Protein AF-A0A3B9JAZ9-F1 (afdb_monomer_lite)

Radius of gyration: 29.82 Å; chains: 1; bounding box: 79×73×92 Å

Structure (mmCIF, N/CA/C/O backbone):
data_AF-A0A3B9JAZ9-F1
#
_entry.id   AF-A0A3B9JAZ9-F1
#
loop_
_atom_site.group_PDB
_atom_site.id
_atom_site.type_symbol
_atom_site.label_atom_id
_atom_site.label_alt_id
_atom_site.label_comp_id
_atom_site.label_asym_id
_atom_site.label_entity_id
_atom_site.label_seq_id
_atom_site.pdbx_PDB_ins_code
_atom_site.Cartn_x
_atom_site.Cartn_y
_atom_site.Cartn_z
_atom_site.occupancy
_atom_site.B_iso_or_equiv
_atom_site.auth_seq_id
_atom_site.auth_comp_id
_atom_site.auth_asym_id
_atom_site.auth_atom_id
_atom_site.pdbx_PDB_model_num
ATOM 1 N N . MET A 1 1 ? 18.967 -17.471 -40.706 1.00 58.91 1 MET A N 1
ATOM 2 C CA . MET A 1 1 ? 18.887 -16.283 -39.831 1.00 58.91 1 MET A CA 1
ATOM 3 C C . MET A 1 1 ? 20.310 -15.885 -39.494 1.00 58.91 1 MET A C 1
ATOM 5 O O . MET A 1 1 ? 21.070 -16.763 -39.107 1.00 58.91 1 MET A O 1
ATOM 9 N N . ASP A 1 2 ? 20.679 -14.626 -39.716 1.00 77.62 2 ASP A N 1
ATOM 10 C CA . ASP A 1 2 ? 22.036 -14.122 -39.477 1.00 77.62 2 ASP A CA 1
ATOM 11 C C . ASP A 1 2 ? 22.370 -14.063 -37.984 1.00 77.62 2 ASP A C 1
ATOM 13 O O . ASP A 1 2 ? 21.572 -13.568 -37.185 1.00 77.62 2 ASP A O 1
ATOM 17 N N . ALA A 1 3 ? 23.575 -14.505 -37.614 1.00 75.00 3 ALA A N 1
ATOM 18 C CA . ALA A 1 3 ? 24.065 -14.467 -36.232 1.00 75.00 3 ALA A CA 1
ATOM 19 C C . ALA A 1 3 ? 24.022 -13.043 -35.641 1.00 75.00 3 ALA A C 1
ATOM 21 O O . ALA A 1 3 ? 23.617 -12.851 -34.498 1.00 75.00 3 ALA A O 1
ATOM 22 N N . GLY A 1 4 ? 24.305 -12.025 -36.463 1.00 76.00 4 GLY A N 1
ATOM 23 C CA . GLY A 1 4 ? 24.242 -10.619 -36.055 1.00 76.00 4 GLY A CA 1
ATOM 24 C C . GLY A 1 4 ? 22.827 -10.059 -35.848 1.00 76.00 4 GLY A C 1
ATOM 25 O O . GLY A 1 4 ? 22.687 -8.939 -35.358 1.00 76.00 4 GLY A O 1
ATOM 26 N N . VAL A 1 5 ? 21.770 -10.783 -36.235 1.00 80.06 5 VAL A N 1
ATOM 27 C CA . VAL A 1 5 ? 20.376 -10.428 -35.901 1.00 80.06 5 VAL A CA 1
ATOM 28 C C . VAL A 1 5 ? 20.004 -10.987 -34.530 1.00 80.06 5 VAL A C 1
ATOM 30 O O . VAL A 1 5 ? 19.322 -10.303 -33.769 1.00 80.06 5 VAL A O 1
ATOM 33 N N . LEU A 1 6 ? 20.491 -12.185 -34.190 1.00 80.38 6 LEU A N 1
ATOM 34 C CA . LEU A 1 6 ? 20.254 -12.815 -32.890 1.00 80.38 6 LEU A CA 1
ATOM 35 C C . LEU A 1 6 ? 20.873 -11.987 -31.753 1.00 80.38 6 LEU A C 1
ATOM 37 O O . LEU A 1 6 ? 20.188 -11.653 -30.790 1.00 80.38 6 LEU A O 1
ATOM 41 N N . GLU A 1 7 ? 22.127 -11.566 -31.927 1.00 84.50 7 GLU A N 1
ATOM 42 C CA . GLU A 1 7 ? 22.876 -10.781 -30.938 1.00 84.50 7 GLU A CA 1
ATOM 43 C C . GLU A 1 7 ? 22.236 -9.403 -30.684 1.00 84.50 7 GLU A C 1
ATOM 45 O O . GLU A 1 7 ? 22.060 -8.984 -29.540 1.00 84.50 7 GLU A O 1
ATOM 50 N N . ARG A 1 8 ? 21.765 -8.729 -31.745 1.00 85.25 8 ARG A N 1
ATOM 51 C CA . ARG A 1 8 ? 21.003 -7.472 -31.623 1.00 85.25 8 ARG A CA 1
ATOM 52 C C . ARG A 1 8 ? 19.675 -7.663 -30.890 1.00 85.25 8 ARG A C 1
ATOM 54 O O . ARG A 1 8 ? 19.239 -6.773 -30.161 1.00 85.25 8 ARG A O 1
ATOM 61 N N . MET A 1 9 ? 19.021 -8.808 -31.076 1.00 80.88 9 MET A N 1
ATOM 62 C CA . MET A 1 9 ? 17.753 -9.114 -30.419 1.00 80.88 9 MET A CA 1
ATOM 63 C C . MET A 1 9 ? 17.945 -9.417 -28.926 1.00 80.88 9 MET A C 1
ATOM 65 O O . MET A 1 9 ? 17.117 -9.007 -28.114 1.00 80.88 9 MET A O 1
ATOM 69 N N . GLU A 1 10 ? 19.036 -10.087 -28.552 1.00 84.00 10 GLU A N 1
ATOM 70 C CA . GLU A 1 10 ? 19.403 -10.334 -27.152 1.00 84.00 10 GLU A CA 1
ATOM 71 C C . GLU A 1 10 ? 19.816 -9.050 -26.429 1.00 84.00 10 GLU A C 1
ATOM 73 O O . GLU A 1 10 ? 19.284 -8.764 -25.356 1.00 84.00 10 GLU A O 1
ATOM 78 N N . GLN A 1 11 ? 20.649 -8.211 -27.049 1.00 84.69 11 GLN A N 1
ATOM 79 C CA . GLN A 1 11 ? 21.007 -6.901 -26.494 1.00 84.69 11 GLN A CA 1
ATOM 80 C C . GLN A 1 11 ? 19.774 -6.005 -26.299 1.00 84.69 11 GLN A C 1
ATOM 82 O O . GLN A 1 11 ? 19.627 -5.366 -25.259 1.00 84.69 11 GLN A O 1
ATOM 87 N N . ALA A 1 12 ? 18.828 -6.013 -27.246 1.00 81.94 12 ALA A N 1
ATOM 88 C CA . ALA A 1 12 ? 17.573 -5.275 -27.106 1.00 81.94 12 ALA A CA 1
ATOM 89 C C . ALA A 1 12 ? 16.680 -5.814 -25.973 1.00 81.94 12 ALA A C 1
ATOM 91 O O . ALA A 1 12 ? 15.977 -5.035 -25.325 1.00 81.94 12 ALA A O 1
ATOM 92 N N . LYS A 1 13 ? 16.686 -7.129 -25.715 1.00 83.62 13 LYS A N 1
ATOM 93 C CA . LYS A 1 13 ? 15.960 -7.722 -24.579 1.00 83.62 13 LYS A CA 1
ATOM 94 C C . LYS A 1 13 ? 16.578 -7.310 -23.246 1.00 83.62 13 LYS A C 1
ATOM 96 O O . LYS A 1 13 ? 15.832 -6.924 -22.351 1.00 83.62 13 LYS A O 1
ATOM 101 N N . LEU A 1 14 ? 17.905 -7.350 -23.136 1.00 82.81 14 LEU A N 1
ATOM 102 C CA . LEU A 1 14 ? 18.624 -6.960 -21.921 1.00 82.81 14 LEU A CA 1
ATOM 103 C C . LEU A 1 14 ? 18.436 -5.472 -21.611 1.00 82.81 14 LEU A C 1
ATOM 105 O O . LEU A 1 14 ? 18.010 -5.137 -20.511 1.00 82.81 14 LEU A O 1
ATOM 109 N N . ALA A 1 15 ? 18.600 -4.593 -22.603 1.00 76.88 15 ALA A N 1
ATOM 110 C CA . ALA A 1 15 ? 18.381 -3.158 -22.423 1.00 76.88 15 ALA A CA 1
ATOM 111 C C . ALA A 1 15 ? 16.931 -2.830 -22.012 1.00 76.88 15 ALA A C 1
ATOM 113 O O . ALA A 1 15 ? 16.694 -1.973 -21.160 1.00 76.88 15 ALA A O 1
ATOM 114 N N . ARG A 1 16 ? 15.934 -3.537 -22.573 1.00 73.25 16 ARG A N 1
ATOM 115 C CA . ARG A 1 16 ? 14.530 -3.397 -22.144 1.00 73.25 16 ARG A CA 1
ATOM 116 C C . ARG A 1 16 ? 14.314 -3.885 -20.715 1.00 73.25 16 ARG A C 1
ATOM 118 O O . ARG A 1 16 ? 13.578 -3.237 -19.979 1.00 73.25 16 ARG A O 1
ATOM 125 N N . ALA A 1 17 ? 14.931 -5.000 -20.328 1.00 73.88 17 ALA A N 1
ATOM 126 C CA . ALA A 1 17 ? 14.836 -5.529 -18.971 1.00 73.88 17 ALA A CA 1
ATOM 127 C C . ALA A 1 17 ? 15.456 -4.567 -17.945 1.00 73.88 17 ALA A C 1
ATOM 129 O O . ALA A 1 17 ? 14.822 -4.288 -16.932 1.00 73.88 17 ALA A O 1
ATOM 130 N N . GLU A 1 18 ? 16.626 -3.993 -18.236 1.00 74.12 18 GLU A N 1
ATOM 131 C CA . GLU A 1 18 ? 17.271 -2.982 -17.387 1.00 74.12 18 GLU A CA 1
ATOM 132 C C . GLU A 1 18 ? 16.438 -1.702 -17.282 1.00 74.12 18 GLU A C 1
ATOM 134 O O . GLU A 1 18 ? 16.215 -1.204 -16.182 1.00 74.12 18 GLU A O 1
ATOM 139 N N . THR A 1 19 ? 15.900 -1.208 -18.402 1.00 76.00 19 THR A N 1
ATOM 140 C CA . THR A 1 19 ? 15.030 -0.019 -18.404 1.00 76.00 19 THR A CA 1
ATOM 141 C C . THR A 1 19 ? 13.757 -0.260 -17.586 1.00 76.00 19 THR A C 1
ATOM 143 O O . THR A 1 19 ? 13.341 0.598 -16.811 1.00 76.00 19 THR A O 1
ATOM 146 N N . LEU A 1 20 ? 13.142 -1.442 -17.712 1.00 69.69 20 LEU A N 1
ATOM 147 C CA . LEU A 1 20 ? 11.967 -1.823 -16.923 1.00 69.69 20 LEU A CA 1
ATOM 148 C C . LEU A 1 20 ? 12.298 -1.986 -15.438 1.00 69.69 20 LEU A C 1
ATOM 150 O O . LEU A 1 20 ? 11.493 -1.599 -14.594 1.00 69.69 20 LEU A O 1
ATOM 154 N N . ALA A 1 21 ? 13.461 -2.547 -15.108 1.00 66.88 21 ALA A N 1
ATOM 155 C CA . ALA A 1 21 ? 13.914 -2.684 -13.730 1.00 66.88 21 ALA A CA 1
ATOM 156 C C . ALA A 1 21 ? 14.172 -1.315 -13.089 1.00 66.88 21 ALA A C 1
ATOM 158 O O . ALA A 1 21 ? 13.708 -1.079 -11.980 1.00 66.88 21 ALA A O 1
ATOM 159 N N . GLN A 1 22 ? 14.821 -0.391 -13.802 1.00 66.75 22 GLN A N 1
ATOM 160 C CA . GLN A 1 22 ? 15.028 0.988 -13.348 1.00 66.75 22 GLN A CA 1
ATOM 161 C C . GLN A 1 22 ? 13.706 1.745 -13.187 1.00 66.75 22 GLN A C 1
ATOM 163 O O . GLN A 1 22 ? 13.517 2.444 -12.195 1.00 66.75 22 GLN A O 1
ATOM 168 N N . TYR A 1 23 ? 12.767 1.564 -14.121 1.00 63.22 23 TYR A N 1
ATOM 169 C CA . TYR A 1 23 ? 11.433 2.152 -14.020 1.00 63.22 23 TYR A CA 1
ATOM 170 C C . TYR A 1 23 ? 10.677 1.634 -12.791 1.00 63.22 23 TYR A C 1
ATOM 172 O O . TYR A 1 23 ? 10.093 2.422 -12.059 1.00 63.22 23 TYR A O 1
ATOM 180 N N . ARG A 1 24 ? 10.741 0.324 -12.519 1.00 62.09 24 ARG A N 1
ATOM 181 C CA . ARG A 1 24 ? 10.148 -0.273 -11.311 1.00 62.09 24 ARG A CA 1
ATOM 182 C C . ARG A 1 24 ? 10.844 0.209 -10.039 1.00 62.09 24 ARG A C 1
ATOM 184 O O . ARG A 1 24 ? 10.163 0.559 -9.088 1.00 62.09 24 ARG A O 1
ATOM 191 N N . ALA A 1 25 ? 12.175 0.284 -10.035 1.00 60.16 25 ALA A N 1
ATOM 192 C CA . ALA A 1 25 ? 12.961 0.753 -8.894 1.00 60.16 25 ALA A CA 1
ATOM 193 C C . ALA A 1 25 ? 12.637 2.206 -8.506 1.00 60.16 25 ALA A C 1
ATOM 195 O O . ALA A 1 25 ? 12.638 2.534 -7.326 1.00 60.16 25 ALA A O 1
ATOM 196 N N . GLY A 1 26 ? 12.309 3.059 -9.482 1.00 64.69 26 GLY A N 1
ATOM 197 C CA . GLY A 1 26 ? 11.883 4.439 -9.236 1.00 64.69 26 GLY A CA 1
ATOM 198 C C . 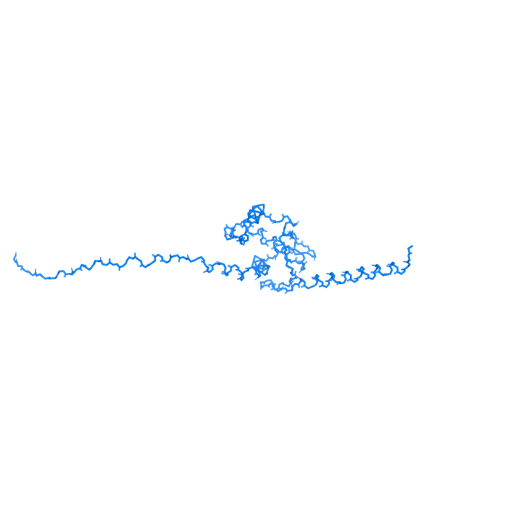GLY A 1 26 ? 10.477 4.592 -8.641 1.00 64.69 26 GLY A C 1
ATOM 199 O O . GLY A 1 26 ? 10.107 5.713 -8.308 1.00 64.69 26 GLY A O 1
ATOM 200 N N . GLN A 1 27 ? 9.700 3.508 -8.523 1.00 70.62 27 GLN A N 1
ATOM 201 C CA . GLN A 1 27 ? 8.333 3.525 -7.982 1.00 70.62 27 GLN A CA 1
ATOM 202 C C . GLN A 1 27 ? 8.216 2.951 -6.567 1.00 70.62 27 GLN A C 1
ATOM 204 O O . GLN A 1 27 ? 7.119 2.945 -6.006 1.00 70.62 27 GLN A O 1
ATOM 209 N N . TYR A 1 28 ? 9.316 2.461 -5.993 1.00 82.38 28 TYR A N 1
ATOM 210 C CA . TYR A 1 28 ? 9.327 1.971 -4.620 1.00 82.38 28 TYR A CA 1
ATOM 211 C C . TYR A 1 28 ? 9.815 3.060 -3.676 1.00 82.38 28 TYR A C 1
ATOM 213 O O . TYR A 1 28 ? 10.840 3.704 -3.902 1.00 82.38 28 TYR A O 1
ATOM 221 N N . HIS A 1 29 ? 9.079 3.236 -2.592 1.00 85.19 29 HIS A N 1
ATOM 222 C CA . HIS A 1 29 ? 9.390 4.175 -1.537 1.00 85.19 29 HIS A CA 1
ATOM 223 C C . HIS A 1 29 ? 9.556 3.414 -0.233 1.00 85.19 29 HIS A C 1
ATOM 225 O O . HIS A 1 29 ? 8.722 2.592 0.137 1.00 85.19 29 HIS A O 1
ATOM 231 N N . GLU A 1 30 ? 10.644 3.697 0.465 1.00 88.88 30 GLU A N 1
ATOM 232 C CA . GLU A 1 30 ? 10.860 3.191 1.810 1.00 88.88 30 GLU A CA 1
ATOM 233 C C . GLU A 1 30 ? 10.123 4.100 2.796 1.00 88.88 30 GLU A C 1
ATOM 235 O O . GLU A 1 30 ? 10.315 5.321 2.791 1.00 88.88 30 GLU A O 1
ATOM 240 N N . ILE A 1 31 ? 9.259 3.515 3.625 1.00 89.25 31 ILE A N 1
ATOM 241 C CA . ILE A 1 31 ? 8.590 4.225 4.715 1.00 89.25 31 ILE A CA 1
ATOM 242 C C . ILE A 1 31 ? 8.781 3.465 6.024 1.00 89.25 31 ILE A C 1
ATOM 244 O O . ILE A 1 31 ? 8.747 2.236 6.067 1.00 89.25 31 ILE A O 1
ATOM 248 N N . THR A 1 32 ? 8.961 4.214 7.107 1.00 90.25 32 THR A N 1
ATOM 249 C CA . THR A 1 32 ? 8.999 3.665 8.464 1.00 90.25 32 THR A CA 1
ATOM 250 C C . THR A 1 32 ? 7.661 3.920 9.144 1.00 90.25 32 THR A C 1
ATOM 252 O O . THR A 1 32 ? 7.205 5.065 9.228 1.00 90.25 32 THR A O 1
ATOM 255 N N . LEU A 1 33 ? 7.032 2.848 9.620 1.00 88.12 33 LEU A N 1
ATOM 256 C CA . LEU A 1 33 ? 5.750 2.896 10.315 1.00 88.12 33 LEU A CA 1
ATOM 257 C C . LEU A 1 33 ? 5.938 3.397 11.749 1.00 88.12 33 LEU A C 1
ATOM 259 O O . LEU A 1 33 ? 6.880 3.004 12.438 1.00 88.12 33 LEU A O 1
ATOM 263 N N . GLY A 1 34 ? 5.063 4.297 12.194 1.00 80.50 34 GLY A N 1
ATOM 264 C CA . GLY A 1 34 ? 5.273 5.063 13.422 1.00 80.50 34 GLY A CA 1
ATOM 265 C C . GLY A 1 34 ? 5.174 4.242 14.707 1.00 80.50 34 GLY A C 1
ATOM 266 O O . GLY A 1 34 ? 5.919 4.513 15.647 1.00 80.50 34 GLY A O 1
ATOM 267 N N . GLN A 1 35 ? 4.273 3.255 14.780 1.00 83.25 35 GLN A N 1
ATOM 268 C CA . GLN A 1 35 ? 4.087 2.481 16.012 1.00 83.25 35 GLN A CA 1
ATOM 269 C C . GLN A 1 35 ? 4.979 1.250 16.078 1.00 83.25 35 GLN A C 1
ATOM 271 O O . GLN A 1 35 ? 5.598 0.987 17.110 1.00 83.25 35 GLN A O 1
ATOM 276 N N . SER A 1 36 ? 5.046 0.490 14.989 1.00 82.81 36 SER A N 1
ATOM 277 C CA . SER A 1 36 ? 5.860 -0.725 14.931 1.00 82.81 36 SER A CA 1
ATOM 278 C C . SER A 1 36 ? 7.347 -0.452 14.695 1.00 82.81 36 SER A C 1
ATOM 280 O O . SER A 1 36 ? 8.159 -1.348 14.914 1.00 82.81 36 SER A O 1
ATOM 282 N N . ASN A 1 37 ? 7.723 0.760 14.259 1.00 87.50 37 ASN A N 1
ATOM 283 C CA . ASN A 1 37 ? 9.049 1.061 13.699 1.00 87.50 37 ASN A CA 1
ATOM 284 C C . ASN A 1 37 ? 9.448 0.091 12.571 1.00 87.50 37 ASN A C 1
ATOM 286 O O . ASN A 1 37 ? 10.634 -0.112 12.309 1.00 87.50 37 ASN A O 1
ATOM 290 N N . LEU A 1 38 ? 8.463 -0.529 11.915 1.00 87.25 38 LEU A N 1
ATOM 291 C CA . LEU A 1 38 ? 8.690 -1.444 10.811 1.00 87.25 38 LEU A CA 1
ATOM 292 C C . LEU A 1 38 ? 9.008 -0.636 9.553 1.00 87.25 38 LEU A C 1
ATOM 294 O O . LEU A 1 38 ? 8.256 0.263 9.172 1.00 87.25 38 LEU A O 1
ATOM 298 N N . THR A 1 39 ? 10.113 -0.974 8.898 1.00 88.81 39 THR A N 1
ATOM 299 C CA . THR A 1 39 ? 10.423 -0.463 7.564 1.00 88.81 39 THR A CA 1
ATOM 300 C C . THR A 1 39 ? 9.717 -1.322 6.529 1.00 88.81 39 THR A C 1
ATOM 302 O O . THR A 1 39 ? 9.906 -2.538 6.500 1.00 88.81 39 THR A O 1
ATOM 305 N N . VAL A 1 40 ? 8.922 -0.683 5.676 1.00 89.31 40 VAL A N 1
ATOM 306 C CA . VAL A 1 40 ? 8.236 -1.339 4.564 1.00 89.31 40 VAL A CA 1
ATOM 307 C C . VAL A 1 40 ? 8.543 -0.619 3.257 1.00 89.31 40 VAL A C 1
ATOM 309 O O . VAL A 1 40 ? 8.667 0.609 3.213 1.00 89.31 40 VAL A O 1
ATOM 312 N N . PHE A 1 41 ? 8.641 -1.389 2.178 1.00 90.06 41 PHE A N 1
ATOM 313 C CA . PHE A 1 41 ? 8.724 -0.856 0.825 1.00 90.06 41 PHE A CA 1
ATOM 314 C C . PHE A 1 41 ? 7.326 -0.777 0.238 1.00 90.06 41 PHE A C 1
ATOM 316 O O . PHE A 1 41 ? 6.640 -1.793 0.104 1.00 90.06 41 PHE A O 1
ATOM 323 N N . VAL A 1 42 ? 6.906 0.432 -0.118 1.00 89.50 42 VAL A N 1
ATOM 324 C CA . VAL A 1 42 ? 5.591 0.706 -0.693 1.00 89.50 42 VAL A CA 1
ATOM 325 C C . VAL A 1 42 ? 5.696 1.177 -2.138 1.00 89.50 42 VAL A C 1
ATOM 327 O O . VAL A 1 42 ? 6.649 1.851 -2.519 1.00 89.50 42 VAL A O 1
ATOM 330 N N . ARG A 1 43 ? 4.698 0.831 -2.947 1.00 88.25 43 ARG A N 1
ATOM 331 C CA . ARG A 1 43 ? 4.477 1.342 -4.302 1.00 88.25 43 ARG A CA 1
ATOM 332 C C . ARG A 1 43 ? 3.145 2.071 -4.374 1.00 88.25 43 ARG A C 1
ATOM 334 O O . ARG A 1 43 ? 2.239 1.794 -3.587 1.00 88.25 43 ARG A O 1
ATOM 341 N N . ASP A 1 44 ? 2.996 2.938 -5.365 1.00 82.94 44 ASP A N 1
ATOM 342 C CA . ASP A 1 44 ? 1.687 3.502 -5.682 1.00 82.94 44 ASP A CA 1
ATOM 343 C C . ASP A 1 44 ? 0.787 2.403 -6.271 1.00 82.94 44 ASP A C 1
ATOM 345 O O . ASP A 1 44 ? 1.107 1.785 -7.291 1.00 82.94 44 ASP A O 1
ATOM 349 N N . ALA A 1 45 ? -0.332 2.123 -5.601 1.00 77.12 45 ALA A N 1
ATOM 350 C CA . ALA A 1 45 ? -1.318 1.157 -6.067 1.00 77.12 45 ALA A CA 1
ATOM 351 C C . ALA A 1 45 ? -2.339 1.837 -6.984 1.00 77.12 45 ALA A C 1
ATOM 353 O O . ALA A 1 45 ? -2.962 2.832 -6.613 1.00 77.12 45 ALA A O 1
ATOM 354 N N . SER A 1 46 ? -2.552 1.276 -8.175 1.00 73.56 46 SER A N 1
ATOM 355 C CA . SER A 1 46 ? -3.633 1.718 -9.054 1.00 73.56 46 SER A CA 1
ATOM 356 C C . SER A 1 46 ? -4.968 1.073 -8.661 1.00 73.56 46 SER A C 1
ATOM 358 O O . SER A 1 46 ? -5.009 0.004 -8.049 1.00 73.56 46 SER A O 1
ATOM 360 N N . ILE A 1 47 ? -6.087 1.675 -9.078 1.00 69.56 47 ILE A N 1
ATOM 361 C CA . ILE A 1 47 ? -7.423 1.062 -8.932 1.00 69.56 47 ILE A CA 1
ATOM 362 C C . ILE A 1 47 ? -7.449 -0.334 -9.576 1.00 69.56 47 ILE A C 1
ATOM 364 O O . ILE A 1 47 ? -8.040 -1.263 -9.028 1.00 69.56 47 ILE A O 1
ATOM 368 N N . THR A 1 48 ? -6.742 -0.516 -10.694 1.00 72.44 48 THR A N 1
ATOM 369 C CA . THR A 1 48 ? -6.603 -1.812 -11.365 1.00 72.44 48 THR A CA 1
ATOM 370 C C . THR A 1 48 ? -5.921 -2.854 -10.477 1.00 72.44 48 THR A C 1
ATOM 372 O O . THR A 1 48 ? -6.369 -3.997 -10.448 1.00 72.44 48 THR A O 1
ATOM 375 N N . ASP A 1 49 ? -4.884 -2.482 -9.715 1.00 72.69 49 ASP A N 1
ATOM 376 C CA . ASP A 1 49 ? -4.229 -3.391 -8.761 1.00 72.69 49 ASP A CA 1
ATOM 377 C C . ASP A 1 49 ? -5.208 -3.845 -7.666 1.00 72.69 49 ASP A C 1
ATOM 379 O O . ASP A 1 49 ? -5.268 -5.027 -7.326 1.00 72.69 49 ASP A O 1
ATOM 383 N N . LEU A 1 50 ? -6.029 -2.923 -7.155 1.00 72.94 50 LEU A N 1
ATOM 384 C CA . LEU A 1 50 ? -7.046 -3.224 -6.143 1.00 72.94 50 LEU A CA 1
ATOM 385 C C . LEU A 1 50 ? -8.147 -4.149 -6.682 1.00 72.94 50 LEU A C 1
ATOM 387 O O . LEU A 1 50 ? -8.593 -5.060 -5.980 1.00 72.94 50 LEU A O 1
ATOM 391 N N . MET A 1 51 ? -8.561 -3.946 -7.937 1.00 72.25 51 MET A N 1
ATOM 392 C CA . MET A 1 51 ? -9.520 -4.817 -8.621 1.00 72.25 51 MET A CA 1
ATOM 393 C C . MET A 1 51 ? -8.946 -6.215 -8.869 1.00 72.25 51 MET A C 1
ATOM 395 O O . MET A 1 51 ? -9.637 -7.203 -8.629 1.00 72.25 51 MET A O 1
ATOM 399 N N . LEU A 1 52 ? -7.683 -6.317 -9.297 1.00 73.31 52 LEU A N 1
ATOM 400 C CA . LEU A 1 52 ? -7.003 -7.594 -9.547 1.00 73.31 52 LEU A CA 1
ATOM 401 C C . LEU A 1 52 ? -6.833 -8.430 -8.277 1.00 73.31 52 LEU A C 1
ATOM 403 O O . LEU A 1 52 ? -6.919 -9.654 -8.333 1.00 73.31 52 LEU A O 1
ATOM 407 N N . LEU A 1 53 ? -6.642 -7.780 -7.128 1.00 69.94 53 LEU A N 1
ATOM 408 C CA . LEU A 1 53 ? -6.600 -8.461 -5.836 1.00 69.94 53 LEU A CA 1
ATOM 409 C C . LEU A 1 53 ? -7.977 -8.983 -5.395 1.00 69.94 53 LEU A C 1
ATOM 411 O O . LEU A 1 53 ? -8.045 -9.768 -4.453 1.00 69.94 53 LEU A O 1
ATOM 415 N N . GLY A 1 54 ? -9.072 -8.563 -6.045 1.00 61.34 54 GLY A N 1
ATOM 416 C CA . GLY A 1 54 ? -10.437 -8.980 -5.707 1.00 61.34 54 GLY A CA 1
ATOM 417 C C . GLY A 1 54 ? -10.885 -8.540 -4.310 1.00 61.34 54 GLY A C 1
ATOM 418 O O . GLY A 1 54 ? -11.831 -9.097 -3.759 1.00 61.34 54 GLY A O 1
ATOM 419 N N . LYS A 1 55 ? -10.183 -7.571 -3.708 1.00 65.75 55 LYS A N 1
ATOM 420 C CA . LYS A 1 55 ? -10.391 -7.125 -2.318 1.00 65.75 55 LYS A CA 1
ATOM 421 C C . LYS A 1 55 ? -11.219 -5.838 -2.232 1.00 65.75 55 LYS A C 1
ATOM 423 O O . LYS A 1 55 ? -11.431 -5.340 -1.131 1.00 65.75 55 LYS A O 1
ATOM 428 N N . LEU A 1 56 ? -11.702 -5.306 -3.359 1.00 66.06 56 LEU A N 1
ATOM 429 C CA . LEU A 1 56 ? -12.659 -4.201 -3.361 1.00 66.06 56 LEU A CA 1
ATOM 430 C C . LEU A 1 56 ? -14.080 -4.723 -3.097 1.00 66.06 56 LEU A C 1
ATOM 432 O O . LEU A 1 56 ? -14.568 -5.564 -3.855 1.00 66.06 56 LEU A O 1
ATOM 436 N N . PRO A 1 57 ? -14.774 -4.217 -2.063 1.00 66.25 57 PRO A N 1
ATOM 437 C CA . PRO A 1 57 ? -16.200 -4.449 -1.884 1.00 66.25 57 PRO A CA 1
ATOM 438 C C . PRO A 1 57 ? -16.987 -4.102 -3.153 1.00 66.25 57 PRO A C 1
ATOM 440 O O . PRO A 1 57 ? -16.793 -3.037 -3.739 1.00 66.25 57 PRO A O 1
ATOM 443 N N . GLN A 1 58 ? -17.915 -4.975 -3.553 1.00 68.25 58 GLN A N 1
ATOM 444 C CA . GLN A 1 58 ? -18.728 -4.794 -4.764 1.00 68.25 58 GLN A CA 1
ATOM 445 C C . GLN A 1 58 ? -19.484 -3.455 -4.774 1.00 68.25 58 GLN A C 1
ATOM 447 O O . GLN A 1 58 ? -19.670 -2.842 -5.817 1.00 68.25 58 GLN A O 1
ATOM 452 N N . THR A 1 59 ? -19.880 -2.975 -3.598 1.00 68.31 59 THR A N 1
ATOM 453 C CA . THR A 1 59 ? -20.503 -1.664 -3.391 1.00 68.31 59 THR A CA 1
ATOM 454 C C . THR A 1 59 ? -19.588 -0.502 -3.773 1.00 68.31 59 THR A C 1
ATOM 456 O O . THR A 1 59 ? -20.057 0.452 -4.383 1.00 68.31 59 THR A O 1
ATOM 459 N N . LEU A 1 60 ? -18.287 -0.593 -3.478 1.00 67.25 60 LEU A N 1
ATOM 460 C CA . LEU A 1 60 ? -17.290 0.398 -3.890 1.00 67.25 60 LEU A CA 1
ATOM 461 C C . LEU A 1 60 ? -17.018 0.341 -5.388 1.00 67.25 60 LEU A C 1
ATOM 463 O O . LEU A 1 60 ? -16.898 1.385 -6.015 1.00 67.25 60 LEU A O 1
ATOM 467 N N . ILE A 1 61 ? -16.996 -0.857 -5.973 1.00 68.75 61 ILE A N 1
ATOM 468 C CA . ILE A 1 61 ? -16.883 -1.014 -7.428 1.00 68.75 61 ILE A CA 1
ATOM 469 C C . ILE A 1 61 ? -18.071 -0.345 -8.123 1.00 68.75 61 ILE A C 1
ATOM 471 O O . ILE A 1 61 ? -17.873 0.401 -9.074 1.00 68.75 61 ILE A O 1
ATOM 475 N N . ASN A 1 62 ? -19.289 -0.572 -7.629 1.00 69.69 62 ASN A N 1
ATOM 476 C CA . ASN A 1 62 ? -20.489 0.016 -8.213 1.00 69.69 62 ASN A CA 1
ATOM 477 C C . ASN A 1 62 ? -20.478 1.549 -8.115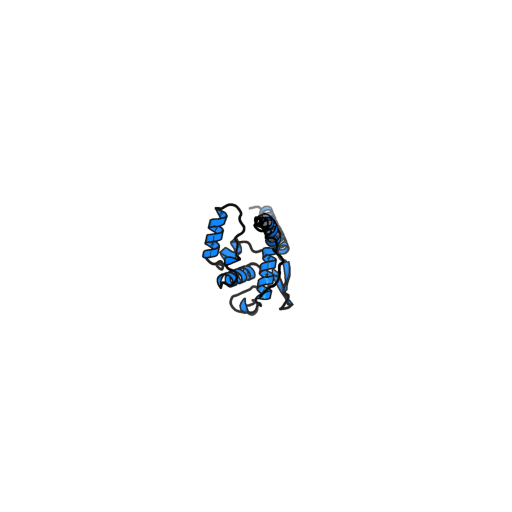 1.00 69.69 62 ASN A C 1
ATOM 479 O O . ASN A 1 62 ? -20.752 2.191 -9.118 1.00 69.69 62 ASN A O 1
ATOM 483 N N . MET A 1 63 ? -20.085 2.130 -6.973 1.00 67.69 63 MET A N 1
ATOM 484 C CA . MET A 1 63 ? -19.949 3.592 -6.850 1.00 67.69 63 MET A CA 1
ATOM 485 C C . MET A 1 63 ? -18.872 4.149 -7.783 1.00 67.69 63 MET A C 1
ATOM 487 O O . MET A 1 63 ? -19.136 5.097 -8.504 1.00 67.69 63 MET A O 1
ATOM 491 N N . ILE A 1 64 ? -17.692 3.519 -7.856 1.00 66.38 64 ILE A N 1
ATOM 492 C CA . ILE A 1 64 ? -16.624 3.948 -8.774 1.00 66.38 64 ILE A CA 1
ATOM 493 C C . ILE A 1 64 ? -17.101 3.902 -10.231 1.00 66.38 64 ILE A C 1
ATOM 495 O O . ILE A 1 64 ? -16.773 4.795 -11.002 1.00 66.38 64 ILE A O 1
ATOM 499 N N . VAL A 1 65 ? -17.863 2.877 -10.621 1.00 67.31 65 VAL A N 1
ATOM 500 C CA . VAL A 1 65 ? -18.426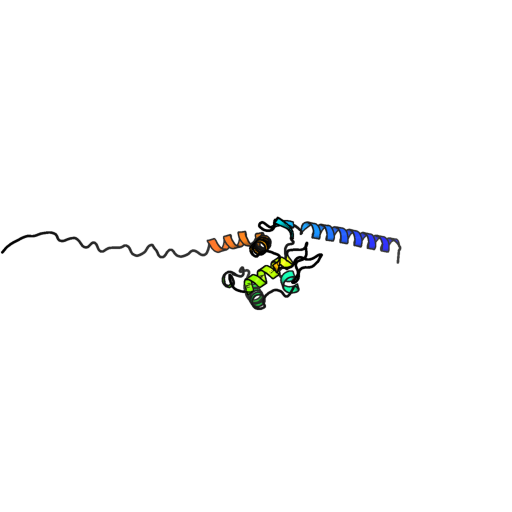 2.766 -11.976 1.00 67.31 65 VAL A CA 1
ATOM 501 C C . VAL A 1 65 ? -19.502 3.832 -12.217 1.00 67.31 65 VAL A C 1
ATOM 503 O O . VAL A 1 65 ? -19.497 4.458 -13.273 1.00 67.31 65 VAL A O 1
ATOM 506 N N . GLU A 1 66 ? -20.381 4.077 -11.244 1.00 65.69 66 GLU A N 1
ATOM 507 C CA . GLU A 1 66 ? -21.429 5.104 -11.323 1.00 65.69 66 GLU A CA 1
ATOM 508 C C . GLU A 1 66 ? -20.849 6.534 -11.377 1.00 65.69 66 GLU A C 1
ATOM 510 O O . GLU A 1 66 ? -21.322 7.356 -12.162 1.00 65.69 66 GLU A O 1
ATOM 515 N N . GLU A 1 67 ? -19.790 6.832 -10.619 1.00 62.94 67 GLU A N 1
ATOM 516 C CA . GLU A 1 67 ? -19.089 8.128 -10.635 1.00 62.94 67 GLU A CA 1
ATOM 517 C C . GLU A 1 67 ? -18.116 8.276 -11.815 1.00 62.94 67 GLU A C 1
ATOM 519 O O . GLU A 1 67 ? -17.916 9.387 -12.303 1.00 62.94 67 GLU A O 1
ATOM 524 N N . ALA A 1 68 ? -17.568 7.185 -12.362 1.00 59.56 68 ALA A N 1
ATOM 525 C CA . ALA A 1 68 ? -16.774 7.239 -13.595 1.00 59.56 68 ALA A CA 1
ATOM 526 C C . ALA A 1 68 ? -17.616 7.665 -14.812 1.00 59.56 68 ALA A C 1
ATOM 528 O O . ALA A 1 68 ? -17.119 8.387 -15.68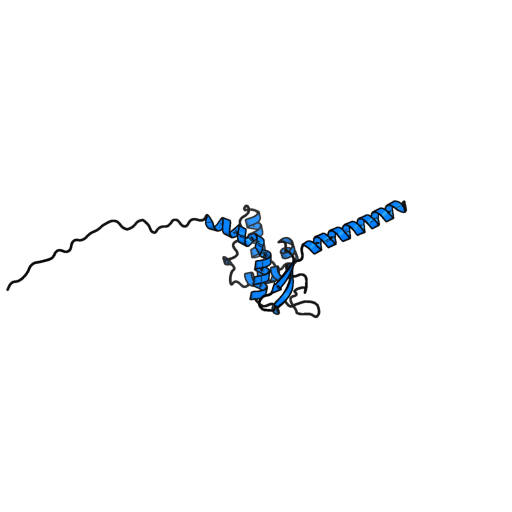0 1.00 59.56 68 ALA A O 1
ATOM 529 N N . ASP A 1 69 ? -18.896 7.280 -14.856 1.00 60.81 69 ASP A N 1
ATOM 530 C CA . ASP A 1 69 ? -19.857 7.792 -15.843 1.00 60.81 69 ASP A CA 1
ATOM 531 C C . ASP A 1 69 ? -20.301 9.239 -15.530 1.00 60.81 69 ASP A C 1
ATOM 533 O O . ASP A 1 69 ? -20.706 9.994 -16.423 1.00 60.81 69 ASP A O 1
ATOM 537 N N . GLY A 1 70 ? -20.173 9.665 -14.271 1.00 54.03 70 GLY A N 1
ATOM 538 C CA . GLY A 1 70 ? -20.534 10.983 -13.757 1.00 54.03 70 GLY A CA 1
ATOM 539 C C . GLY A 1 70 ? -19.335 11.888 -13.462 1.00 54.03 70 GLY A C 1
ATOM 540 O O . GLY A 1 70 ? -19.133 12.249 -12.319 1.00 54.03 70 GLY A O 1
ATOM 541 N N . LYS A 1 71 ? -18.561 12.290 -14.481 1.00 50.00 71 LYS A N 1
ATOM 542 C CA . LYS A 1 71 ? -17.523 13.356 -14.435 1.00 50.00 71 LYS A CA 1
ATOM 543 C C . LYS A 1 71 ? -16.879 13.636 -13.054 1.00 50.00 71 LYS A C 1
ATOM 545 O O . LYS A 1 71 ? -17.263 14.585 -12.377 1.00 50.00 71 LYS A O 1
ATOM 550 N N . ASP A 1 72 ? -15.771 12.947 -12.786 1.00 50.19 72 ASP A N 1
ATOM 551 C CA . ASP A 1 72 ? -14.606 13.457 -12.033 1.00 50.19 72 ASP A CA 1
ATOM 552 C C . ASP A 1 72 ? -14.843 13.895 -10.567 1.00 50.19 72 ASP A C 1
ATOM 554 O O . ASP A 1 72 ? -14.047 14.657 -10.009 1.00 50.19 72 ASP A O 1
ATOM 558 N N . GLU A 1 73 ? -15.910 13.423 -9.912 1.00 53.34 73 GLU A N 1
ATOM 559 C CA . GLU A 1 73 ? -16.085 13.624 -8.470 1.00 53.34 73 GLU A CA 1
ATOM 560 C C . GLU A 1 73 ? -15.309 12.580 -7.654 1.00 53.34 73 GLU A C 1
ATOM 562 O O . GLU A 1 73 ? -15.269 11.387 -7.953 1.00 53.34 73 GLU A O 1
ATOM 567 N N . ALA A 1 74 ? -14.632 13.063 -6.610 1.00 57.06 74 ALA A N 1
ATOM 568 C CA . ALA A 1 74 ? -13.939 12.215 -5.656 1.00 57.06 74 ALA A CA 1
ATOM 569 C C . ALA A 1 74 ? -14.971 11.479 -4.792 1.00 57.06 74 ALA A C 1
ATOM 571 O O . ALA A 1 74 ? -15.740 12.128 -4.083 1.00 57.06 74 ALA A O 1
ATOM 572 N N . VAL A 1 75 ? -14.931 10.144 -4.810 1.00 61.19 75 VAL A N 1
ATOM 573 C CA . VAL A 1 75 ? -15.815 9.284 -4.008 1.00 61.19 75 VAL A CA 1
ATOM 574 C C . VAL A 1 75 ? -15.700 9.657 -2.526 1.00 61.19 75 VAL A C 1
ATOM 576 O O . VAL A 1 75 ? -14.644 9.485 -1.906 1.00 61.19 75 VAL A O 1
ATOM 579 N N . ASP A 1 76 ? -16.785 10.164 -1.931 1.00 63.78 76 ASP A N 1
ATOM 580 C CA . ASP A 1 76 ? -16.817 10.454 -0.496 1.00 63.78 76 ASP A CA 1
ATOM 581 C C . ASP A 1 76 ? -16.989 9.150 0.292 1.00 63.78 76 ASP A C 1
ATOM 583 O O . ASP A 1 76 ? -18.079 8.582 0.406 1.00 63.78 76 ASP A O 1
ATOM 587 N N . LEU A 1 77 ? -15.880 8.672 0.857 1.00 65.62 77 LEU A N 1
ATOM 588 C CA . LEU A 1 77 ? -15.838 7.468 1.685 1.00 65.62 77 LEU A CA 1
ATOM 589 C C . LEU A 1 77 ? -16.216 7.728 3.151 1.00 65.62 77 LEU A C 1
ATOM 591 O O . LEU A 1 77 ? -16.258 6.785 3.942 1.00 65.62 77 LEU A O 1
ATOM 595 N N . SER A 1 78 ? -16.507 8.974 3.545 1.00 66.12 78 SER A N 1
ATOM 596 C CA . SER A 1 78 ? -16.819 9.308 4.945 1.00 66.12 78 SER A CA 1
ATOM 597 C C . SER A 1 78 ? -18.082 8.617 5.464 1.00 66.12 78 SER A C 1
ATOM 599 O O . SER A 1 78 ? -18.157 8.272 6.639 1.00 66.12 78 SER A O 1
ATOM 601 N N . GLN A 1 79 ? -19.030 8.322 4.576 1.00 66.38 79 GLN A N 1
ATOM 602 C CA . GLN A 1 79 ? -20.225 7.517 4.853 1.00 66.38 79 GLN A CA 1
ATOM 603 C C . GLN A 1 79 ? -19.914 6.054 5.219 1.00 66.38 79 GLN A C 1
ATOM 605 O O . GLN A 1 79 ? -20.736 5.396 5.854 1.00 66.38 79 GLN A O 1
ATOM 610 N N . PHE A 1 80 ? -18.724 5.553 4.878 1.00 66.12 80 PHE A N 1
ATOM 611 C CA . PHE A 1 80 ? -18.264 4.211 5.243 1.00 66.12 80 PHE A CA 1
ATOM 612 C C . PHE A 1 80 ? -17.328 4.213 6.452 1.00 66.12 80 PHE A C 1
ATOM 614 O O . PHE A 1 80 ? -16.978 3.133 6.937 1.00 66.12 80 PHE A O 1
ATOM 621 N N . ALA A 1 81 ? -16.939 5.386 6.962 1.00 62.88 81 ALA A N 1
ATOM 622 C CA . ALA A 1 81 ? -16.073 5.501 8.127 1.00 62.88 81 ALA A CA 1
ATOM 623 C C . ALA A 1 81 ? -16.742 4.837 9.346 1.00 62.88 81 ALA A C 1
ATOM 625 O O . ALA A 1 81 ? -17.790 5.275 9.813 1.00 62.88 81 ALA A O 1
ATOM 626 N N . GLY A 1 82 ? -16.144 3.748 9.838 1.00 64.12 82 GLY A N 1
ATOM 627 C CA . GLY A 1 82 ? -16.680 2.940 10.943 1.00 64.12 82 GLY A CA 1
ATOM 628 C C . GLY A 1 82 ? -17.481 1.701 10.525 1.00 64.12 82 GLY A C 1
ATOM 629 O O . GLY A 1 82 ? -17.933 0.962 11.393 1.00 64.12 82 GLY A O 1
ATOM 630 N N . SER A 1 83 ? -17.636 1.445 9.224 1.00 72.31 83 SER A N 1
ATOM 631 C CA . SER A 1 83 ? -18.169 0.175 8.718 1.00 72.31 83 SER A CA 1
ATOM 632 C C . SER A 1 83 ? -17.058 -0.860 8.512 1.00 72.31 83 SER A C 1
ATOM 634 O O . SER A 1 83 ? -15.926 -0.507 8.171 1.00 72.31 83 SER A O 1
ATOM 636 N N . ASP A 1 84 ? -17.400 -2.146 8.612 1.00 76.81 84 ASP A N 1
ATOM 637 C CA . ASP A 1 84 ? -16.479 -3.252 8.298 1.00 76.81 84 ASP A CA 1
ATOM 638 C C . ASP A 1 84 ? -15.925 -3.164 6.861 1.00 76.81 84 ASP A C 1
ATOM 640 O O . ASP A 1 84 ? -14.812 -3.615 6.580 1.00 76.81 84 ASP A O 1
ATOM 644 N N . MET A 1 85 ? -16.660 -2.517 5.944 1.00 76.62 85 MET A N 1
ATOM 645 C CA . MET A 1 85 ? -16.196 -2.270 4.575 1.00 76.62 85 MET A CA 1
ATOM 646 C C . MET A 1 85 ? -14.980 -1.348 4.512 1.00 76.62 85 MET A C 1
ATOM 648 O O . MET A 1 85 ? -14.116 -1.548 3.660 1.00 76.62 85 MET A O 1
ATOM 652 N N . PHE A 1 86 ? -14.893 -0.348 5.391 1.00 80.94 86 PHE A N 1
ATOM 653 C CA . PHE A 1 86 ? -13.755 0.566 5.399 1.00 80.94 86 PHE A CA 1
ATOM 654 C C . PHE A 1 86 ? -12.485 -0.144 5.867 1.00 80.94 86 PHE A C 1
ATOM 656 O O . PHE A 1 86 ? -11.436 0.014 5.250 1.00 80.94 86 PHE A O 1
ATOM 663 N N . GLY A 1 87 ? -12.595 -1.015 6.875 1.00 84.56 87 GLY A N 1
ATOM 664 C CA . GLY A 1 87 ? -11.488 -1.884 7.281 1.00 84.56 87 GLY A CA 1
ATOM 665 C C . GLY A 1 87 ? -11.021 -2.803 6.147 1.00 84.56 87 GLY A C 1
ATOM 666 O O . GLY A 1 87 ? -9.821 -2.918 5.896 1.00 84.56 87 GLY A O 1
ATOM 667 N N . ALA A 1 88 ? -11.955 -3.403 5.401 1.00 83.81 88 ALA A N 1
ATOM 668 C CA . ALA A 1 88 ? -11.630 -4.234 4.242 1.00 83.81 88 ALA A CA 1
ATOM 669 C C . ALA A 1 88 ? -10.931 -3.442 3.123 1.00 83.81 88 ALA A C 1
ATOM 671 O O . ALA A 1 88 ? -9.953 -3.926 2.552 1.00 83.81 88 ALA A O 1
ATOM 672 N N . LEU A 1 89 ? -11.386 -2.214 2.850 1.00 83.94 89 LEU A N 1
ATOM 673 C CA . LEU A 1 89 ? -10.757 -1.319 1.878 1.00 83.94 89 LEU A CA 1
ATOM 674 C C . LEU A 1 89 ? -9.329 -0.959 2.294 1.00 83.94 89 LEU A C 1
ATOM 676 O O . LEU A 1 89 ? -8.408 -1.117 1.496 1.00 83.94 89 LEU A O 1
ATOM 680 N N . VAL A 1 90 ? -9.137 -0.521 3.542 1.00 87.50 90 VAL A N 1
ATOM 681 C CA . VAL A 1 90 ? -7.813 -0.185 4.084 1.00 87.50 90 VAL A CA 1
ATOM 682 C C . VAL A 1 90 ? -6.879 -1.390 3.968 1.00 87.50 90 VAL A C 1
ATOM 684 O O . VAL A 1 90 ? -5.784 -1.264 3.428 1.00 87.50 90 VAL A O 1
ATOM 687 N N . ASN A 1 91 ? -7.331 -2.582 4.365 1.00 89.69 91 ASN A N 1
ATOM 688 C CA . ASN A 1 91 ? -6.553 -3.814 4.227 1.00 89.69 91 ASN A CA 1
ATOM 689 C C . ASN A 1 91 ? -6.206 -4.135 2.761 1.00 89.69 91 ASN A C 1
ATOM 691 O O . ASN A 1 91 ? -5.100 -4.597 2.479 1.00 89.69 91 ASN A O 1
ATOM 695 N N . GLY A 1 92 ? -7.133 -3.903 1.827 1.00 87.12 92 GLY A N 1
ATOM 696 C CA . GLY A 1 92 ? -6.901 -4.085 0.393 1.00 87.12 92 GLY A CA 1
ATOM 697 C C . GLY A 1 92 ? -5.835 -3.134 -0.151 1.00 87.12 92 GLY A C 1
ATOM 698 O O . GLY A 1 92 ? -4.928 -3.572 -0.856 1.00 87.12 92 GLY A O 1
ATOM 699 N N . VAL A 1 93 ? -5.900 -1.856 0.233 1.00 87.19 93 VAL A N 1
ATOM 700 C CA . VAL A 1 93 ? -4.912 -0.837 -0.151 1.00 87.19 93 VAL A CA 1
ATOM 701 C C . VAL A 1 93 ? -3.541 -1.156 0.426 1.00 87.19 93 VAL A C 1
ATOM 703 O O . VAL A 1 93 ? -2.563 -1.162 -0.314 1.00 87.19 93 VAL A O 1
ATOM 706 N N . VAL A 1 94 ? -3.462 -1.508 1.709 1.00 89.75 94 VAL A N 1
ATOM 707 C CA . VAL A 1 94 ? -2.198 -1.888 2.356 1.00 89.75 94 VAL A CA 1
ATOM 708 C C . VAL A 1 94 ? -1.523 -3.041 1.610 1.00 89.75 94 VAL A C 1
ATOM 710 O O . VAL A 1 94 ? -0.334 -2.963 1.320 1.00 89.75 94 VAL A O 1
ATOM 713 N N . ARG A 1 95 ? -2.277 -4.072 1.214 1.00 90.44 95 ARG A N 1
ATOM 714 C CA . ARG A 1 95 ? -1.743 -5.208 0.439 1.00 90.44 95 ARG A CA 1
ATOM 715 C C . ARG A 1 95 ? -1.296 -4.843 -0.967 1.00 90.44 95 ARG A C 1
ATOM 717 O O . ARG A 1 95 ? -0.364 -5.445 -1.482 1.00 90.44 95 ARG A O 1
ATOM 724 N N . ALA A 1 96 ? -1.985 -3.908 -1.611 1.00 87.12 96 ALA A N 1
ATOM 725 C CA . ALA A 1 96 ? -1.618 -3.472 -2.952 1.00 87.12 96 ALA A CA 1
ATOM 726 C C . ALA A 1 96 ? -0.357 -2.596 -2.944 1.00 87.12 96 ALA A C 1
ATOM 728 O O . ALA A 1 96 ? 0.446 -2.667 -3.881 1.00 87.12 96 ALA A O 1
ATOM 729 N N . CYS A 1 97 ? -0.210 -1.784 -1.892 1.00 88.62 97 CYS A N 1
ATOM 730 C CA . CYS A 1 97 ? 0.873 -0.827 -1.731 1.00 88.62 97 CYS A CA 1
ATOM 731 C C . CYS A 1 97 ? 2.146 -1.467 -1.182 1.00 88.62 97 CYS A C 1
ATOM 733 O O . CYS A 1 97 ? 3.214 -1.159 -1.689 1.00 88.62 97 CYS A O 1
ATOM 735 N N . VAL A 1 98 ? 2.073 -2.332 -0.168 1.00 89.25 98 VAL A N 1
ATOM 736 C CA . VAL A 1 98 ? 3.272 -2.918 0.450 1.00 89.25 98 VAL A CA 1
ATOM 737 C C . VAL A 1 98 ? 3.809 -4.063 -0.407 1.00 89.25 98 VAL A C 1
ATOM 739 O O . VAL A 1 98 ? 3.110 -5.033 -0.690 1.00 89.25 98 VAL A O 1
ATOM 742 N N . VAL A 1 99 ? 5.070 -3.939 -0.808 1.00 88.00 99 VAL A N 1
ATOM 743 C CA . VAL A 1 99 ? 5.777 -4.877 -1.688 1.00 88.00 99 VAL A CA 1
ATOM 744 C C . VAL A 1 99 ? 6.688 -5.784 -0.872 1.00 88.00 99 VAL A C 1
ATOM 746 O O . VAL A 1 99 ? 6.670 -6.996 -1.064 1.00 88.00 99 VAL A O 1
ATOM 749 N N . GLU A 1 100 ? 7.445 -5.207 0.066 1.00 88.06 100 GLU A N 1
ATOM 750 C CA . GLU A 1 100 ? 8.348 -5.946 0.949 1.00 88.06 100 GLU A CA 1
ATOM 751 C C . GLU A 1 100 ? 8.248 -5.436 2.401 1.00 88.06 100 GLU A C 1
ATOM 753 O O . GLU A 1 100 ? 8.391 -4.228 2.625 1.00 88.06 100 GLU A O 1
ATOM 758 N N . PRO A 1 101 ? 8.030 -6.331 3.388 1.00 87.88 101 PRO A N 1
ATOM 759 C CA . PRO A 1 101 ? 7.624 -7.732 3.214 1.00 87.88 101 PRO A CA 1
ATOM 760 C C . PRO A 1 101 ? 6.203 -7.835 2.615 1.00 87.88 101 PRO A C 1
ATOM 762 O O . PRO A 1 101 ? 5.356 -7.004 2.940 1.00 87.88 101 PRO A O 1
ATOM 765 N N . PRO A 1 102 ? 5.905 -8.830 1.756 1.00 88.38 102 PRO A N 1
ATOM 766 C CA . PRO A 1 102 ? 4.569 -8.999 1.188 1.00 88.38 102 PRO A CA 1
ATOM 767 C C . PRO A 1 102 ? 3.527 -9.262 2.283 1.00 88.38 102 PRO A C 1
ATOM 769 O O . PRO A 1 102 ? 3.799 -9.967 3.257 1.00 88.38 102 PRO A O 1
ATOM 772 N N . ILE A 1 103 ? 2.325 -8.702 2.112 1.00 90.44 103 ILE A N 1
ATOM 773 C CA . ILE A 1 103 ? 1.248 -8.782 3.108 1.00 90.44 103 ILE A CA 1
ATOM 774 C C . ILE A 1 103 ? 0.213 -9.837 2.719 1.00 90.44 103 ILE A C 1
ATOM 776 O O . ILE A 1 103 ? -0.465 -9.719 1.695 1.00 90.44 103 ILE A O 1
ATOM 780 N N . GLU A 1 104 ? 0.021 -10.831 3.583 1.00 89.81 104 GLU A N 1
ATOM 781 C CA . GLU A 1 104 ? -0.911 -11.939 3.367 1.00 89.81 104 GLU A CA 1
ATOM 782 C C . GLU A 1 104 ? -1.990 -12.045 4.459 1.00 89.81 104 GLU A C 1
ATOM 784 O O . GLU A 1 104 ? -2.014 -11.310 5.445 1.00 89.81 104 GLU A O 1
ATOM 789 N N . ASP A 1 105 ? -2.961 -12.943 4.256 1.00 87.75 105 ASP A N 1
ATOM 790 C CA . ASP A 1 105 ? -3.999 -13.236 5.254 1.00 87.75 105 ASP A CA 1
ATOM 791 C C . ASP A 1 105 ? -3.442 -13.990 6.471 1.00 87.75 105 ASP A C 1
ATOM 793 O O . ASP A 1 105 ? -4.000 -13.895 7.562 1.00 87.75 105 ASP A O 1
ATOM 797 N N . LYS A 1 106 ? -2.356 -14.747 6.292 1.00 88.94 106 LYS A N 1
ATOM 798 C CA . LYS A 1 106 ? -1.702 -15.512 7.353 1.00 88.94 106 LYS A CA 1
ATOM 799 C C . LYS A 1 106 ? -0.222 -15.142 7.414 1.00 88.94 106 LYS A C 1
ATOM 801 O O . LYS A 1 106 ? 0.375 -14.971 6.356 1.00 88.94 106 LYS A O 1
ATOM 806 N N . PRO A 1 107 ? 0.360 -15.055 8.617 1.00 90.31 107 PRO A N 1
ATOM 807 C CA . PRO A 1 107 ? 1.787 -14.812 8.763 1.00 90.31 107 PRO A CA 1
ATOM 808 C C . PRO A 1 107 ? 2.604 -16.017 8.283 1.00 90.31 107 PRO A C 1
ATOM 810 O O . PRO A 1 107 ? 2.193 -17.169 8.470 1.00 90.31 107 PRO A O 1
ATOM 813 N N . GLY A 1 108 ? 3.761 -15.750 7.681 1.00 87.75 108 GLY A N 1
ATOM 814 C CA . GLY A 1 108 ? 4.691 -16.758 7.173 1.00 87.75 108 GLY A CA 1
ATOM 815 C C . GLY A 1 108 ? 6.150 -16.391 7.446 1.00 87.75 108 GLY A C 1
ATOM 816 O O . GLY A 1 108 ? 6.440 -15.431 8.150 1.00 87.75 108 GLY A O 1
ATOM 817 N N . SER A 1 109 ? 7.089 -17.177 6.909 1.00 85.69 109 SER A N 1
ATOM 818 C CA . SER A 1 109 ? 8.530 -16.894 7.036 1.00 85.69 109 SER A CA 1
ATOM 819 C C . SER A 1 109 ? 8.958 -15.649 6.263 1.00 85.69 109 SER A C 1
ATOM 821 O O . SER A 1 109 ? 9.831 -14.920 6.720 1.00 85.69 109 SER A O 1
ATOM 823 N N . ASP A 1 110 ? 8.329 -15.422 5.110 1.00 86.88 110 ASP A N 1
ATOM 824 C CA . ASP A 1 110 ? 8.707 -14.391 4.139 1.00 86.88 110 ASP A CA 1
ATOM 825 C C . ASP A 1 110 ? 7.555 -13.412 3.852 1.00 86.88 110 ASP A C 1
ATOM 827 O O . ASP A 1 110 ? 7.647 -12.590 2.945 1.00 86.88 110 ASP A O 1
ATOM 831 N N . CYS A 1 111 ? 6.455 -13.504 4.607 1.00 87.69 111 CYS A N 1
ATOM 832 C CA . CYS A 1 111 ? 5.286 -12.640 4.474 1.00 87.69 111 CYS A CA 1
ATOM 833 C C . CYS A 1 111 ? 4.752 -12.223 5.847 1.00 87.69 111 CYS A C 1
ATOM 835 O O . CYS A 1 111 ? 4.785 -12.992 6.811 1.00 87.69 111 CYS A O 1
ATOM 837 N N . LEU A 1 112 ? 4.246 -10.996 5.918 1.00 89.38 112 LEU A N 1
ATOM 838 C CA . LEU A 1 112 ? 3.654 -10.432 7.124 1.00 89.38 112 LEU A CA 1
ATOM 839 C C . LEU A 1 112 ? 2.134 -10.613 7.073 1.00 89.38 112 LEU A C 1
ATOM 841 O O . LEU A 1 112 ? 1.494 -10.343 6.053 1.00 89.38 112 LEU A O 1
ATOM 845 N N . GLY A 1 113 ? 1.535 -11.064 8.172 1.00 91.06 113 GLY A N 1
ATOM 846 C CA . GLY A 1 113 ? 0.081 -11.154 8.260 1.00 91.06 113 GLY A CA 1
ATOM 847 C C . GLY A 1 113 ? -0.548 -9.762 8.352 1.00 91.06 113 GLY A C 1
ATOM 848 O O . GLY A 1 113 ? -0.076 -8.916 9.105 1.00 91.06 113 GLY A O 1
ATOM 849 N N . ILE A 1 114 ? -1.664 -9.517 7.657 1.00 90.88 114 ILE A N 1
ATOM 850 C CA . ILE A 1 114 ? -2.375 -8.223 7.747 1.00 90.88 114 ILE A CA 1
ATOM 851 C C . ILE A 1 114 ? -2.774 -7.862 9.189 1.00 90.88 114 ILE A C 1
ATOM 853 O O . ILE A 1 114 ? -2.818 -6.687 9.541 1.00 90.88 114 ILE A O 1
ATOM 857 N N . GLU A 1 115 ? -3.053 -8.872 10.019 1.00 91.94 115 GLU A N 1
ATOM 858 C CA . GLU A 1 115 ? -3.439 -8.705 11.425 1.00 91.94 115 GLU A CA 1
ATOM 859 C C . GLU A 1 115 ? -2.241 -8.445 12.350 1.00 91.94 115 GLU A C 1
ATOM 861 O O . GLU A 1 115 ? -2.430 -8.019 13.486 1.00 91.94 115 GLU A O 1
ATOM 866 N N . GLU A 1 116 ? -1.011 -8.672 11.879 1.00 89.88 116 GLU A N 1
ATOM 867 C CA . GLU A 1 116 ? 0.209 -8.312 12.614 1.00 89.88 116 GLU A CA 1
ATOM 868 C C . GLU A 1 116 ? 0.529 -6.817 12.485 1.00 89.88 116 GLU A C 1
ATOM 870 O O . GLU A 1 116 ? 1.295 -6.275 13.280 1.00 89.88 116 GLU A O 1
ATOM 875 N N . ILE A 1 117 ? -0.094 -6.133 11.518 1.00 90.94 117 ILE A N 1
ATOM 876 C CA . ILE A 1 117 ? 0.010 -4.686 11.345 1.00 90.94 117 ILE A CA 1
ATOM 877 C C . ILE A 1 117 ? -1.066 -3.999 12.191 1.00 90.94 117 ILE A C 1
ATOM 879 O O . ILE A 1 117 ? -2.268 -4.281 12.072 1.00 90.94 117 ILE A O 1
ATOM 883 N N . SER A 1 118 ? -0.649 -3.042 13.024 1.00 92.19 118 SER A N 1
ATOM 884 C CA . SER A 1 118 ? -1.589 -2.268 13.835 1.00 92.19 118 SER A CA 1
ATOM 885 C C . SER A 1 118 ? -2.584 -1.503 12.949 1.00 92.19 118 SER A C 1
ATOM 887 O O . SER A 1 118 ? -2.334 -1.223 11.774 1.00 92.19 118 SER A O 1
ATOM 889 N N . GLY A 1 119 ? -3.763 -1.189 13.491 1.00 89.44 119 GLY A N 1
ATOM 890 C CA . GLY A 1 119 ? -4.753 -0.383 12.767 1.00 89.44 119 GLY A CA 1
ATOM 891 C C . GLY A 1 119 ? -4.207 0.992 12.366 1.00 89.44 119 GLY A C 1
ATOM 892 O O . GLY A 1 119 ? -4.469 1.457 11.258 1.00 89.44 119 GLY A O 1
ATOM 893 N N . ASP A 1 120 ? -3.395 1.596 13.234 1.00 89.50 120 ASP A N 1
ATOM 894 C CA . ASP A 1 120 ? -2.797 2.913 13.009 1.00 89.50 120 ASP A CA 1
ATOM 895 C C . ASP A 1 120 ? -1.719 2.867 11.917 1.00 89.50 120 ASP A C 1
ATOM 897 O O . ASP A 1 120 ? -1.705 3.716 11.028 1.00 89.50 120 ASP A O 1
ATOM 901 N N . ASP A 1 121 ? -0.876 1.832 11.909 1.00 91.44 121 ASP A N 1
ATOM 902 C CA . ASP A 1 121 ? 0.132 1.626 10.865 1.00 91.44 121 ASP A CA 1
ATOM 903 C C . ASP A 1 121 ? -0.524 1.347 9.496 1.00 91.44 121 ASP A C 1
ATOM 905 O O . ASP A 1 121 ? -0.099 1.880 8.467 1.00 91.44 121 ASP A O 1
ATOM 909 N N . ARG A 1 122 ? -1.622 0.574 9.471 1.00 92.19 122 ARG A N 1
ATOM 910 C CA . ARG A 1 122 ? -2.445 0.381 8.262 1.00 92.19 122 ARG A CA 1
ATOM 911 C C . ARG A 1 122 ? -3.034 1.697 7.755 1.00 92.19 122 ARG A C 1
ATOM 913 O O . ARG A 1 122 ? -3.041 1.934 6.546 1.00 92.19 122 ARG A O 1
ATOM 920 N N . MET A 1 123 ? -3.504 2.556 8.660 1.00 89.00 123 MET A N 1
ATOM 921 C CA . MET A 1 123 ? -4.017 3.879 8.306 1.00 89.00 123 MET A CA 1
ATOM 922 C C . MET A 1 123 ? -2.915 4.778 7.745 1.00 89.00 123 MET A C 1
ATOM 924 O O . MET A 1 123 ? -3.130 5.450 6.743 1.00 89.00 123 MET A O 1
ATOM 928 N N . GLN A 1 124 ? -1.716 4.739 8.325 1.00 89.06 124 GLN A N 1
ATOM 929 C CA . GLN A 1 124 ? -0.571 5.509 7.846 1.00 89.06 124 GLN A CA 1
ATOM 930 C C . GLN A 1 124 ? -0.185 5.127 6.407 1.00 89.06 124 GLN A C 1
ATOM 932 O O . GLN A 1 124 ? 0.053 6.004 5.575 1.00 89.06 124 GLN A O 1
ATOM 937 N N . ILE A 1 125 ? -0.171 3.829 6.083 1.00 88.94 125 ILE A N 1
ATOM 938 C CA . ILE A 1 125 ? 0.069 3.343 4.713 1.00 88.94 125 ILE A CA 1
ATOM 939 C C . ILE A 1 125 ? -1.051 3.804 3.772 1.00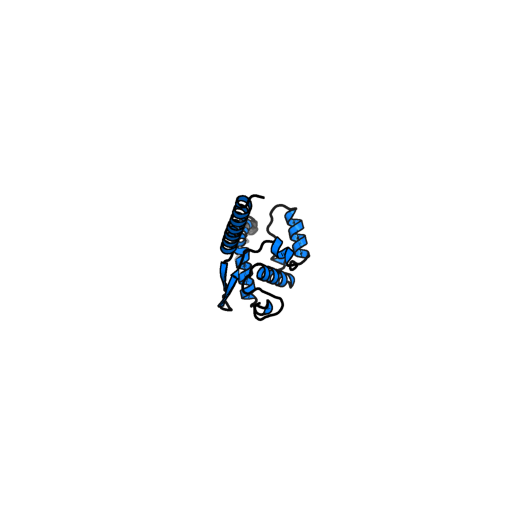 88.94 125 ILE A C 1
ATOM 941 O O . ILE A 1 125 ? -0.783 4.245 2.654 1.00 88.94 125 ILE A O 1
ATOM 945 N N . PHE A 1 126 ? -2.307 3.731 4.219 1.00 88.06 126 PHE A N 1
ATOM 946 C CA . PHE A 1 126 ? -3.455 4.205 3.448 1.00 88.06 126 PHE A CA 1
ATOM 947 C C . PHE A 1 126 ? -3.368 5.712 3.156 1.00 88.06 126 PHE A C 1
ATOM 949 O O . PHE A 1 126 ? -3.565 6.132 2.016 1.00 88.06 126 PHE A O 1
ATOM 956 N N . GLU A 1 127 ? -3.030 6.536 4.146 1.00 85.31 127 GLU A N 1
ATOM 957 C CA . GLU A 1 127 ? -2.826 7.977 3.970 1.00 85.31 127 GLU A CA 1
ATOM 958 C C . GLU A 1 127 ? -1.655 8.274 3.033 1.00 85.31 127 GLU A C 1
ATOM 960 O O . GLU A 1 127 ? -1.771 9.132 2.157 1.00 85.31 127 GLU A O 1
ATOM 965 N N . TRP A 1 128 ? -0.551 7.532 3.164 1.00 86.94 128 TRP A N 1
ATOM 966 C CA . TRP A 1 128 ? 0.594 7.644 2.266 1.00 86.94 128 TRP A CA 1
ATOM 967 C C . TRP A 1 128 ? 0.204 7.340 0.815 1.00 86.94 128 TRP A C 1
ATOM 969 O O . TRP A 1 128 ? 0.568 8.095 -0.088 1.00 86.94 128 TRP A O 1
ATOM 979 N N . ALA A 1 129 ? -0.585 6.289 0.583 1.00 84.25 129 ALA A N 1
ATOM 980 C CA . ALA A 1 129 ? -1.078 5.938 -0.749 1.00 84.25 129 ALA A CA 1
ATOM 981 C C . ALA A 1 129 ? -1.987 7.033 -1.339 1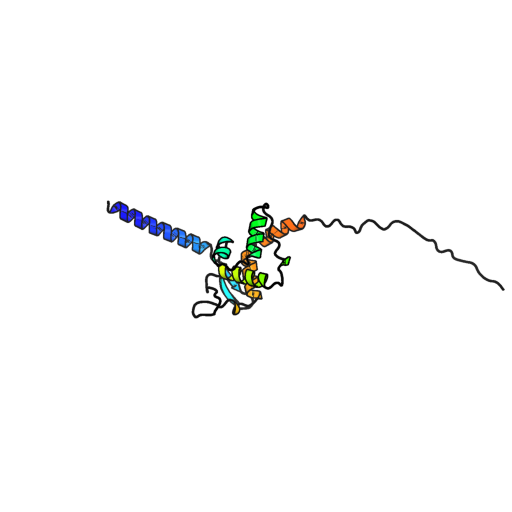.00 84.25 129 ALA A C 1
ATOM 983 O O . ALA A 1 129 ? -1.999 7.257 -2.544 1.00 84.25 129 ALA A O 1
ATOM 984 N N . ASN A 1 130 ? -2.703 7.770 -0.485 1.00 79.06 130 ASN A N 1
ATOM 985 C CA . ASN A 1 130 ? -3.616 8.848 -0.874 1.00 79.06 130 ASN A CA 1
ATOM 986 C C . ASN A 1 130 ? -2.997 10.260 -0.778 1.00 79.06 130 ASN A C 1
ATOM 988 O O . ASN A 1 130 ? -3.711 11.264 -0.894 1.00 79.06 130 ASN A O 1
ATOM 992 N N . ARG A 1 131 ? -1.673 10.370 -0.586 1.00 78.25 131 ARG A N 1
ATOM 993 C CA . ARG A 1 131 ? -0.970 11.643 -0.329 1.00 78.25 131 ARG A CA 1
ATOM 994 C C . ARG A 1 131 ? -1.147 12.694 -1.424 1.00 78.25 131 ARG A C 1
ATOM 996 O O . ARG A 1 131 ? -1.145 13.884 -1.122 1.00 78.25 131 ARG A O 1
ATOM 1003 N N . GLU A 1 132 ? -1.321 12.278 -2.676 1.00 66.88 132 GLU A N 1
ATOM 1004 C CA . GLU A 1 132 ? -1.513 13.196 -3.808 1.00 66.88 132 GLU A CA 1
ATOM 1005 C C . GLU A 1 132 ? -2.960 13.698 -3.923 1.00 66.88 132 GLU A C 1
ATOM 1007 O O . GLU A 1 132 ? -3.202 14.833 -4.337 1.00 66.88 132 GLU A O 1
ATOM 1012 N N . VAL A 1 133 ? -3.924 12.893 -3.469 1.00 58.69 133 VAL A N 1
ATOM 1013 C CA . VAL A 1 133 ? -5.359 13.206 -3.524 1.00 58.69 133 VAL A CA 1
ATOM 1014 C C . VAL A 1 133 ? -5.772 14.105 -2.354 1.00 58.69 133 VAL A C 1
ATOM 1016 O O . VAL A 1 133 ? -6.569 15.032 -2.521 1.00 58.69 133 VAL A O 1
ATOM 1019 N N . ALA A 1 134 ? -5.182 13.903 -1.172 1.00 55.09 134 ALA A N 1
ATOM 1020 C CA . ALA A 1 134 ? -5.475 14.669 0.041 1.00 55.09 134 ALA A CA 1
ATOM 1021 C C . ALA A 1 134 ? -5.375 16.212 -0.112 1.00 55.09 134 ALA A C 1
ATOM 1023 O O . ALA A 1 134 ? -6.290 16.918 0.334 1.00 55.09 134 ALA A O 1
ATOM 1024 N N . PRO A 1 135 ? -4.332 16.795 -0.741 1.00 54.72 135 PRO A N 1
ATOM 1025 C CA . PRO A 1 135 ? -4.260 18.239 -0.971 1.00 54.72 135 PRO A CA 1
ATOM 1026 C C . PRO A 1 135 ? -5.185 18.722 -2.098 1.00 54.72 135 PRO A C 1
ATOM 1028 O O . PRO A 1 135 ? -5.576 19.891 -2.091 1.00 54.72 135 PRO A O 1
ATOM 1031 N N . MET A 1 136 ? -5.559 17.859 -3.051 1.00 49.03 136 MET A N 1
ATOM 1032 C CA . MET A 1 136 ? -6.499 18.212 -4.121 1.00 49.03 136 MET A CA 1
ATOM 1033 C C . MET A 1 136 ? -7.940 18.272 -3.605 1.00 49.03 136 MET A C 1
ATOM 1035 O O . MET A 1 136 ? -8.624 19.266 -3.845 1.00 49.03 136 MET A O 1
ATOM 1039 N N . ALA A 1 137 ? -8.368 17.301 -2.793 1.00 48.62 137 ALA A N 1
ATOM 1040 C CA . ALA A 1 137 ? -9.702 17.275 -2.188 1.00 48.62 137 ALA A CA 1
ATOM 1041 C C . ALA A 1 137 ? -9.980 18.500 -1.291 1.00 48.62 137 ALA A C 1
ATOM 1043 O O . ALA A 1 137 ? -11.087 19.046 -1.293 1.00 48.62 137 ALA A O 1
ATOM 1044 N N . LYS A 1 138 ? -8.964 19.005 -0.570 1.00 48.78 138 LYS A N 1
ATOM 1045 C CA . LYS A 1 138 ? -9.090 20.233 0.242 1.00 48.78 138 LYS A CA 1
ATOM 1046 C C . LYS A 1 138 ? -9.466 21.463 -0.594 1.00 48.78 138 LYS A C 1
ATOM 1048 O O . LYS A 1 138 ? -10.281 22.265 -0.144 1.00 48.78 138 LYS A O 1
ATOM 1053 N N . LYS A 1 139 ? -8.944 21.588 -1.820 1.00 48.66 139 LYS A N 1
ATOM 1054 C CA . LYS A 1 139 ? -9.217 22.741 -2.701 1.00 48.66 139 LYS A CA 1
ATOM 1055 C C . LYS A 1 139 ? -10.650 22.768 -3.240 1.00 48.66 139 LYS A C 1
ATOM 1057 O O . LYS A 1 139 ? -11.153 23.845 -3.552 1.00 48.66 139 LYS A O 1
ATOM 1062 N N . PHE A 1 140 ? -11.317 21.618 -3.329 1.00 47.22 140 PHE A N 1
ATOM 1063 C CA . PHE A 1 140 ? -12.713 21.540 -3.772 1.00 47.22 140 PHE A CA 1
ATOM 1064 C C . PHE A 1 140 ? -13.713 21.753 -2.625 1.00 47.22 140 PHE A C 1
ATOM 1066 O O . PHE A 1 140 ? -14.776 22.333 -2.843 1.00 47.22 140 PHE A O 1
ATOM 1073 N N . ARG A 1 141 ? -13.348 21.405 -1.382 1.00 46.75 141 ARG A N 1
ATOM 1074 C CA . ARG A 1 141 ? -14.204 21.592 -0.194 1.00 46.75 141 ARG A CA 1
ATOM 1075 C C . ARG A 1 141 ? -14.319 23.044 0.292 1.00 46.75 141 ARG A C 1
ATOM 1077 O O . ARG A 1 141 ? -15.299 23.388 0.945 1.00 46.75 141 ARG A O 1
ATOM 1084 N N . GLU A 1 142 ? -13.369 23.918 -0.043 1.00 48.59 142 GLU A N 1
ATOM 1085 C CA . GLU A 1 142 ? -13.414 25.336 0.360 1.00 48.59 142 GLU A CA 1
ATOM 1086 C C . GLU A 1 142 ? -14.420 26.192 -0.433 1.00 48.59 142 GLU A C 1
ATOM 1088 O O . GLU A 1 142 ? -14.710 27.318 -0.029 1.00 48.59 142 GLU A O 1
ATOM 1093 N N . LYS A 1 143 ? -15.001 25.686 -1.531 1.00 44.22 143 LYS A N 1
ATOM 1094 C CA . LYS A 1 143 ? -15.968 26.450 -2.347 1.00 44.22 143 LYS A CA 1
ATOM 1095 C C . LYS A 1 143 ? -17.441 26.136 -2.085 1.00 44.22 143 LYS A C 1
ATOM 1097 O O . LYS A 1 143 ? -18.296 26.873 -2.574 1.00 44.22 143 LYS A O 1
ATOM 1102 N N . SER A 1 144 ? -17.775 25.127 -1.281 1.00 45.44 144 SER A N 1
ATOM 1103 C CA . SER A 1 144 ? -19.158 24.905 -0.843 1.00 45.44 144 SER A CA 1
ATOM 1104 C C . SER A 1 144 ? -19.471 25.792 0.365 1.00 45.44 144 SER A C 1
ATOM 1106 O O . SER A 1 144 ? -19.456 25.356 1.518 1.00 45.44 144 SER A O 1
ATOM 1108 N N . GLY A 1 145 ? -19.702 27.076 0.088 1.00 44.88 145 GLY A N 1
ATOM 1109 C CA . GLY A 1 145 ? -20.115 28.060 1.078 1.00 44.88 145 GLY A CA 1
ATOM 1110 C C . GLY A 1 145 ? -21.393 27.625 1.791 1.00 44.88 145 GLY A C 1
ATOM 1111 O O . GLY A 1 145 ? -22.438 27.435 1.169 1.00 44.88 145 GLY A O 1
ATOM 1112 N N . LYS A 1 146 ? -21.332 27.518 3.120 1.00 39.81 146 LYS A N 1
ATOM 1113 C CA . LYS A 1 146 ? -22.542 27.619 3.939 1.00 39.81 146 LYS A CA 1
ATOM 1114 C C . LYS A 1 146 ? -23.080 29.044 3.768 1.00 39.81 146 LYS A C 1
ATOM 1116 O O . LYS A 1 146 ? -22.340 29.979 4.080 1.00 39.81 146 LYS A O 1
ATOM 1121 N N . PRO A 1 147 ? -24.329 29.264 3.319 1.00 47.22 147 PRO A N 1
ATOM 1122 C CA . PRO A 1 147 ? -24.949 30.563 3.505 1.00 47.22 147 PRO A CA 1
ATOM 1123 C C . PRO A 1 147 ? -25.104 30.779 5.012 1.00 47.22 147 PRO A C 1
ATOM 1125 O O . PRO A 1 147 ? -25.840 30.058 5.689 1.00 47.22 147 PRO A O 1
ATOM 1128 N N . ASP A 1 148 ? -24.359 31.749 5.531 1.00 45.66 148 ASP A N 1
ATOM 1129 C CA . ASP A 1 148 ? -24.444 32.222 6.904 1.00 45.66 148 ASP A CA 1
ATOM 1130 C C . ASP A 1 148 ? -25.862 32.757 7.165 1.00 45.66 148 ASP A C 1
ATOM 1132 O O . ASP A 1 148 ? -26.219 33.885 6.825 1.00 45.66 148 ASP A O 1
ATOM 1136 N N . ARG A 1 149 ? -26.720 31.901 7.725 1.00 51.69 149 ARG A N 1
ATOM 1137 C CA . ARG A 1 149 ? -28.097 32.232 8.114 1.00 51.69 149 ARG A CA 1
ATOM 1138 C C . ARG A 1 149 ? -28.170 32.914 9.486 1.00 51.69 149 ARG A C 1
ATOM 1140 O O . ARG A 1 149 ? -29.209 32.853 10.137 1.00 51.69 149 ARG A O 1
ATOM 1147 N N . THR A 1 150 ? -27.113 33.603 9.921 1.00 53.59 150 THR A N 1
ATOM 1148 C CA . THR A 1 150 ? -27.053 34.198 11.269 1.00 53.59 150 THR A CA 1
ATOM 1149 C C . THR A 1 150 ? -27.196 35.728 11.305 1.00 53.59 150 THR A C 1
ATOM 1151 O O . THR A 1 150 ? -27.073 36.327 12.370 1.00 53.59 150 THR A O 1
ATOM 1154 N N . ALA A 1 151 ? -27.537 36.390 10.191 1.00 49.97 151 ALA A N 1
ATOM 1155 C CA . ALA A 1 151 ? -27.569 37.862 10.120 1.00 49.97 151 ALA A CA 1
ATOM 1156 C C . ALA A 1 151 ? -28.946 38.514 9.848 1.00 49.97 151 ALA A C 1
ATOM 1158 O O . ALA A 1 151 ? -29.002 39.688 9.485 1.00 49.97 151 ALA A O 1
ATOM 1159 N N . GLN A 1 152 ? -30.075 37.821 10.046 1.00 50.69 152 GLN A N 1
ATOM 1160 C CA . GLN A 1 152 ? -31.407 38.433 9.886 1.00 50.69 152 GLN A CA 1
ATOM 1161 C C . GLN A 1 152 ? -32.403 38.022 10.979 1.00 50.69 152 GLN A C 1
ATOM 1163 O O . GLN A 1 152 ? -33.393 37.366 10.688 1.00 50.69 152 GLN A O 1
ATOM 1168 N N . HIS A 1 153 ? -32.189 38.445 12.230 1.00 46.62 153 HIS A N 1
ATOM 1169 C CA . HIS A 1 153 ? -33.297 38.712 13.171 1.00 46.62 153 HIS A CA 1
ATOM 1170 C C . HIS A 1 153 ? -32.842 39.523 14.396 1.00 46.62 153 HIS A C 1
ATOM 1172 O O . HIS A 1 153 ? -32.924 39.097 15.543 1.00 46.62 153 HIS A O 1
ATOM 1178 N N . ARG A 1 154 ? -32.352 40.745 14.169 1.00 50.03 154 ARG A N 1
ATOM 1179 C CA . ARG A 1 154 ? -32.285 41.764 15.228 1.00 50.03 154 ARG A CA 1
ATOM 1180 C C . ARG A 1 154 ? -32.786 43.099 14.700 1.00 50.03 154 ARG A C 1
ATOM 1182 O O . ARG A 1 154 ? -32.017 44.020 14.452 1.00 50.03 154 ARG A O 1
ATOM 1189 N N . ARG A 1 155 ? -34.106 43.207 14.547 1.00 42.50 155 ARG A N 1
ATOM 1190 C CA . ARG A 1 155 ? -34.789 44.500 14.510 1.00 42.50 155 ARG A CA 1
ATOM 1191 C C . ARG A 1 155 ? -36.006 44.477 15.433 1.00 42.50 155 ARG A C 1
ATOM 1193 O O . ARG A 1 155 ? -36.990 43.803 15.172 1.00 42.50 155 ARG A O 1
ATOM 1200 N N . SER A 1 156 ? -35.870 45.284 16.487 1.00 48.97 156 SER A N 1
ATOM 1201 C CA . SER A 1 156 ? -36.904 46.127 17.097 1.00 48.97 156 SER A CA 1
ATOM 1202 C C . SER A 1 156 ? -38.147 45.470 17.697 1.00 48.97 156 SER A C 1
ATOM 1204 O O . SER A 1 156 ? -39.119 45.275 16.985 1.00 48.97 156 SER A O 1
ATOM 1206 N N . VAL A 1 157 ? -38.184 45.388 19.035 1.00 50.53 157 VAL A N 1
ATOM 1207 C CA . VAL A 1 157 ? -39.151 46.169 19.836 1.00 50.53 157 VAL A CA 1
ATOM 1208 C C . VAL A 1 157 ? -38.469 46.605 21.142 1.00 50.53 157 VAL A C 1
ATOM 1210 O O . VAL A 1 157 ? -38.204 45.792 22.023 1.00 50.53 157 VAL A O 1
ATOM 1213 N N . ARG A 1 158 ? -38.164 47.903 21.272 1.00 46.62 158 ARG A N 1
ATOM 1214 C CA . ARG A 1 158 ? -37.893 48.527 22.575 1.00 46.62 158 ARG A CA 1
ATOM 1215 C C . ARG A 1 158 ? -39.242 48.664 23.283 1.00 46.62 158 ARG A C 1
ATOM 1217 O O . ARG A 1 158 ? -40.065 49.459 22.842 1.00 46.62 158 ARG A O 1
ATOM 1224 N N . ARG A 1 159 ? -39.478 47.907 24.354 1.00 44.69 159 ARG A N 1
ATOM 1225 C CA . ARG A 1 159 ? -40.538 48.220 25.323 1.00 44.69 159 ARG A CA 1
ATOM 1226 C C . ARG A 1 159 ? -39.908 49.073 26.423 1.00 44.69 159 ARG A C 1
ATOM 1228 O O . ARG A 1 159 ? -38.951 48.641 27.057 1.00 44.69 159 ARG A O 1
ATOM 1235 N N . ALA A 1 160 ? -40.391 50.304 26.561 1.00 55.28 160 ALA A N 1
ATOM 1236 C CA . ALA A 1 160 ? -39.982 51.231 27.607 1.00 55.28 160 ALA A CA 1
ATOM 1237 C C . ALA A 1 160 ? -40.467 50.735 28.986 1.00 55.28 160 ALA A C 1
ATOM 1239 O O . ALA A 1 160 ? -41.572 50.190 29.060 1.00 55.28 160 ALA A O 1
ATOM 1240 N N . PRO A 1 161 ? -39.691 50.922 30.066 1.00 53.56 161 PRO A N 1
ATOM 1241 C CA . PRO A 1 161 ? -40.191 50.745 31.421 1.00 53.56 161 PRO A CA 1
ATOM 1242 C C . PRO A 1 161 ? -41.047 51.958 31.812 1.00 53.56 161 PRO A C 1
ATOM 1244 O O . PRO A 1 161 ? -40.572 53.092 31.785 1.00 53.56 161 PRO A O 1
ATOM 1247 N N . VAL A 1 162 ? -42.311 51.716 32.158 1.00 57.88 162 VAL A N 1
ATOM 1248 C CA . VAL A 1 162 ? -43.136 52.681 32.895 1.00 57.88 162 VAL A CA 1
ATOM 1249 C C . VAL A 1 162 ? -42.748 52.537 34.362 1.00 57.88 162 VAL A C 1
ATOM 1251 O O . VAL A 1 162 ? -42.906 51.460 34.933 1.00 57.88 162 VAL A O 1
ATOM 1254 N N . VAL A 1 163 ? -42.187 53.599 34.931 1.00 57.19 163 VAL A N 1
ATOM 1255 C CA . VAL A 1 163 ? -41.889 53.729 36.359 1.00 57.19 163 VAL A CA 1
ATOM 1256 C C . VAL A 1 163 ? -42.788 54.827 36.928 1.00 57.19 163 VAL A C 1
ATOM 1258 O O . VAL A 1 163 ? -43.018 55.830 36.255 1.00 57.19 163 VAL A O 1
ATOM 1261 N N . ASP A 1 164 ? -43.207 54.590 38.171 1.00 47.97 164 ASP A N 1
ATOM 1262 C CA . ASP A 1 164 ? -43.762 55.508 39.174 1.00 47.97 164 ASP A CA 1
ATOM 1263 C C . ASP A 1 164 ? -45.217 55.970 39.051 1.00 47.97 164 ASP A C 1
ATOM 1265 O O . ASP A 1 164 ? -45.590 56.681 38.123 1.00 47.97 164 ASP A O 1
ATOM 1269 N N . THR A 1 165 ? -46.029 55.601 40.051 1.00 48.16 165 THR A N 1
ATOM 1270 C CA . THR A 1 165 ? -46.267 56.380 41.296 1.00 48.16 165 THR A CA 1
ATOM 1271 C C . THR A 1 165 ? -47.232 55.572 42.193 1.00 48.16 165 THR A C 1
ATOM 1273 O O . THR A 1 165 ? -48.207 55.011 41.708 1.00 48.16 165 THR A O 1
ATOM 1276 N N . ALA A 1 166 ? -46.831 55.192 43.408 1.00 49.31 166 ALA A N 1
ATOM 1277 C CA . ALA A 1 166 ? -46.986 55.912 44.682 1.00 49.31 166 ALA A CA 1
ATOM 1278 C C . ALA A 1 166 ? -48.404 55.821 45.294 1.00 49.31 166 ALA A C 1
ATOM 1280 O O . ALA A 1 166 ? -49.383 56.192 44.660 1.00 49.31 166 ALA A O 1
ATOM 1281 N N . ASP A 1 167 ? -48.418 55.293 46.525 1.00 48.09 167 ASP A N 1
ATOM 1282 C CA . ASP A 1 167 ? -49.285 55.550 47.689 1.00 48.09 167 ASP A CA 1
ATOM 1283 C C . ASP A 1 167 ? -50.737 56.031 47.505 1.00 48.09 167 ASP A C 1
ATOM 1285 O O . ASP A 1 167 ? -50.988 57.080 46.917 1.00 48.09 167 ASP A O 1
ATOM 1289 N N . ALA A 1 168 ? -51.679 55.361 48.183 1.00 44.78 168 ALA A N 1
ATOM 1290 C CA . ALA A 1 168 ? -52.294 55.866 49.427 1.00 44.78 168 ALA A CA 1
ATOM 1291 C C . ALA A 1 168 ? -53.622 55.146 49.761 1.00 44.78 168 ALA A C 1
ATOM 1293 O O . ALA A 1 168 ? -54.466 54.973 48.883 1.00 44.78 168 ALA A O 1
ATOM 1294 N N . ASP A 1 169 ? -53.754 54.829 51.057 1.00 46.12 169 ASP A N 1
ATOM 1295 C CA . ASP A 1 169 ? -54.927 54.407 51.858 1.00 46.12 169 ASP A CA 1
ATOM 1296 C C . ASP A 1 169 ? -55.573 53.023 51.632 1.00 46.12 169 ASP A C 1
ATOM 1298 O O . ASP A 1 169 ? -56.301 52.800 50.639 1.00 46.12 169 ASP A O 1
#

Secondary structure (DSSP, 8-state):
--HHHHHHHHHHHHHHHHHHHHHHHTTEEEEE-TTT--EEEEEPPPHHHHHHTT-S-HHHHHHHHHHHHSTT----GGGGTTSHHHHHHHHHHHHHHEEETTEESS--SS-EEGGGS-HHHHHHHHHHHTTTHHHHHHHHHTTS----TTSS------PPPP-------

pLDDT: mean 71.78, std 15.59, range [39.81, 92.19]

Foldseek 3Di:
DDPVVVVVVVVVVVVVVVVVVVVVVVFWDWDQQDPVSDIFIWGQFDPVLLVVVVLQDPVNVVVCVVVVVVPDDDDPCVVCVPPPNVVSVLLSQLQRTTDPQHEDCDDDPSYDHSVNQDPRSSVVSVCVSCVVVVVVVVVVVVPPDDPPPPPPDDDDDDDDDDDDDDDDD

Sequence (169 aa):
MDAGVLERMEQAKLARAETLAQYRAGQYHEITLGQSNLTVFVRDASITDLMLLGKLPQTLINMIVEEADGKDEAVDLSQFAGSDMFGALVNGVVRACVVEPPIEDKPGSDCLGIEEISGDDRMQIFEWANREVAPMAKKFREKSGKPDRTAQHRRSVRRAPVVDTADAD